Protein AF-A0A963WC85-F1 (afdb_monomer_lite)

Structure (mmCIF, N/CA/C/O backbone):
data_AF-A0A963WC85-F1
#
_entry.id   AF-A0A963WC85-F1
#
loop_
_atom_site.group_PDB
_atom_site.id
_atom_site.type_symbol
_atom_site.label_atom_id
_atom_site.label_alt_id
_atom_site.label_comp_id
_atom_site.label_asym_id
_atom_site.label_entity_id
_atom_site.label_seq_id
_atom_site.pdbx_PDB_ins_code
_atom_site.Cartn_x
_atom_site.Cartn_y
_atom_site.Cartn_z
_atom_site.occupancy
_atom_site.B_iso_or_equiv
_atom_site.auth_seq_id
_atom_site.auth_comp_id
_atom_site.auth_asym_id
_atom_site.auth_atom_id
_atom_site.pdbx_PDB_model_num
ATOM 1 N N . GLN A 1 1 ? -19.368 0.273 5.667 1.00 57.78 1 GLN A N 1
ATOM 2 C CA . GLN A 1 1 ? -18.745 1.613 5.585 1.00 57.78 1 GLN A CA 1
ATOM 3 C C . GLN A 1 1 ? -19.548 2.649 6.370 1.00 57.78 1 GLN A C 1
ATOM 5 O O . GLN A 1 1 ? -18.979 3.218 7.285 1.00 57.78 1 GLN A O 1
ATOM 10 N N . TYR A 1 2 ? -20.854 2.830 6.121 1.00 60.72 2 TYR A N 1
ATOM 11 C CA . TYR A 1 2 ? -21.646 3.860 6.819 1.00 60.72 2 TYR A CA 1
ATOM 12 C C . TYR A 1 2 ? -21.801 3.687 8.336 1.00 60.72 2 TYR A C 1
ATOM 14 O O . TYR A 1 2 ? -21.850 4.683 9.044 1.00 60.72 2 TYR A O 1
ATOM 22 N N . ALA A 1 3 ? -21.835 2.451 8.842 1.00 66.81 3 ALA A N 1
ATOM 23 C CA . ALA A 1 3 ? -21.975 2.197 10.278 1.00 66.81 3 ALA A CA 1
ATOM 24 C C . ALA A 1 3 ? -20.792 2.725 11.115 1.00 66.81 3 ALA A C 1
ATOM 26 O O . ALA A 1 3 ? -20.960 2.987 12.298 1.00 66.81 3 ALA A O 1
ATOM 27 N N . LEU A 1 4 ? -19.611 2.903 10.505 1.00 71.50 4 LEU A N 1
ATOM 28 C CA . LEU A 1 4 ? -18.427 3.441 11.181 1.00 71.50 4 LEU A CA 1
ATOM 29 C C . LEU A 1 4 ? -18.531 4.960 11.409 1.00 71.50 4 LEU A C 1
ATOM 31 O O . LEU A 1 4 ? -17.854 5.512 12.278 1.00 71.50 4 LEU A O 1
ATOM 35 N N . PHE A 1 5 ? -19.355 5.653 10.613 1.00 71.50 5 PHE A N 1
ATOM 36 C CA . PHE A 1 5 ? -19.495 7.099 10.720 1.00 71.50 5 PHE A CA 1
ATOM 37 C C . PHE A 1 5 ? -20.122 7.477 12.061 1.00 71.50 5 PHE A C 1
ATOM 39 O O . PHE A 1 5 ? -21.145 6.935 12.468 1.00 71.50 5 PHE A O 1
ATOM 46 N N . GLY A 1 6 ? -19.493 8.437 12.738 1.00 72.50 6 GLY A N 1
ATOM 47 C CA . GLY A 1 6 ? -19.875 8.861 14.084 1.00 72.50 6 GLY A CA 1
ATOM 48 C C . GLY A 1 6 ? -19.000 8.280 15.196 1.00 72.50 6 GLY A C 1
ATOM 49 O O . GLY A 1 6 ? -19.056 8.793 16.307 1.00 72.50 6 GLY A O 1
ATOM 50 N N . ASN A 1 7 ? -18.141 7.294 14.907 1.00 79.19 7 ASN A N 1
ATOM 51 C CA . ASN A 1 7 ? -17.079 6.864 15.816 1.00 79.19 7 ASN A CA 1
ATOM 52 C C . ASN A 1 7 ? -15.741 7.493 15.382 1.00 79.19 7 ASN A C 1
ATOM 54 O O . ASN A 1 7 ? -15.123 7.059 14.409 1.00 79.19 7 ASN A O 1
ATOM 58 N N . ALA A 1 8 ? -15.305 8.545 16.083 1.00 80.00 8 ALA A N 1
ATOM 59 C CA . ALA A 1 8 ? -14.091 9.287 15.731 1.00 80.00 8 ALA A CA 1
ATOM 60 C C . ALA A 1 8 ? -12.824 8.422 15.810 1.00 80.00 8 ALA A C 1
ATOM 62 O O . ALA A 1 8 ? -11.973 8.512 14.926 1.00 80.00 8 ALA A O 1
ATOM 63 N N . ALA A 1 9 ? -12.705 7.562 16.825 1.00 80.81 9 ALA A N 1
ATOM 64 C CA . ALA A 1 9 ? -11.554 6.680 16.967 1.00 80.81 9 ALA A CA 1
ATOM 65 C C . ALA A 1 9 ? -11.486 5.677 15.809 1.00 80.81 9 ALA A C 1
ATOM 67 O O . ALA A 1 9 ? -10.462 5.588 15.131 1.00 80.81 9 ALA A O 1
ATOM 68 N N . ALA A 1 10 ? -12.582 4.973 15.522 1.00 83.81 10 ALA A N 1
ATOM 69 C CA . ALA A 1 10 ? -12.631 3.985 14.448 1.00 83.81 10 ALA A CA 1
ATOM 70 C C . ALA A 1 10 ? -12.392 4.622 13.067 1.00 83.81 10 ALA A C 1
ATOM 72 O O . ALA A 1 10 ? -11.692 4.051 12.230 1.00 83.81 10 ALA A O 1
ATOM 73 N N . MET A 1 11 ? -12.904 5.838 12.841 1.00 85.56 11 MET A N 1
ATOM 74 C CA . MET A 1 11 ? -12.638 6.599 11.618 1.00 85.56 11 MET A CA 1
ATOM 75 C C . MET A 1 11 ? -11.160 6.968 11.463 1.00 85.56 11 MET A C 1
ATOM 77 O O . MET A 1 11 ? -10.616 6.797 10.373 1.00 85.56 11 MET A O 1
ATOM 81 N N . SER A 1 12 ? -10.491 7.418 12.527 1.00 86.44 12 SER A N 1
ATOM 82 C CA . SER A 1 12 ? -9.053 7.721 12.485 1.00 86.44 12 SER A CA 1
ATOM 83 C C . SER A 1 12 ? -8.218 6.478 12.163 1.00 86.44 12 SER A C 1
ATOM 85 O O . SER A 1 12 ? -7.345 6.536 11.296 1.00 86.44 12 SER A O 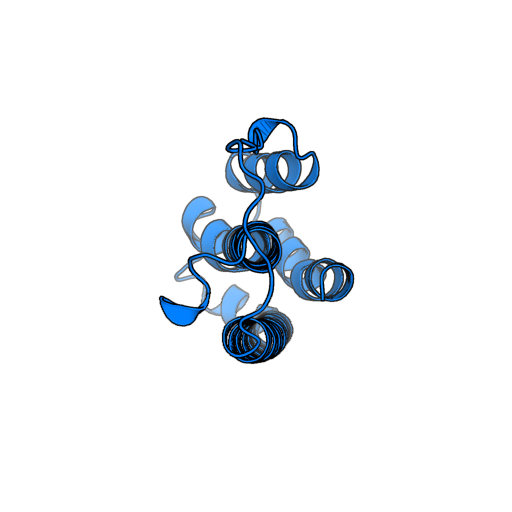1
ATOM 87 N N . HIS A 1 13 ? -8.532 5.332 12.781 1.00 88.81 13 HIS A N 1
ATOM 88 C CA . HIS A 1 13 ? -7.869 4.059 12.468 1.00 88.81 13 HIS A CA 1
ATOM 89 C C . HIS A 1 13 ? -8.097 3.659 11.010 1.00 88.81 13 HIS A C 1
ATOM 91 O O . HIS A 1 13 ? -7.147 3.323 10.305 1.00 88.81 13 HIS A O 1
ATOM 97 N N . LYS A 1 14 ? -9.340 3.773 10.524 1.00 91.06 14 LYS A N 1
ATOM 98 C CA . LYS A 1 14 ? -9.669 3.481 9.128 1.00 91.06 14 LYS A CA 1
ATOM 99 C C . LYS A 1 14 ? -8.871 4.339 8.151 1.00 91.06 14 LYS A C 1
ATOM 101 O O . LYS A 1 14 ? -8.379 3.810 7.161 1.00 91.06 14 LYS A O 1
ATOM 106 N N . VAL A 1 15 ? -8.734 5.638 8.417 1.00 92.19 15 VAL A N 1
ATOM 107 C CA . VAL A 1 15 ? -7.960 6.546 7.560 1.00 92.19 15 VAL A CA 1
ATOM 108 C C . VAL A 1 15 ? -6.503 6.101 7.477 1.00 92.19 15 VAL A C 1
ATOM 110 O O . VAL A 1 15 ? -5.988 5.948 6.374 1.00 92.19 15 VAL A O 1
ATOM 113 N N . VAL A 1 16 ? -5.849 5.851 8.616 1.00 93.00 16 VAL A N 1
ATOM 114 C CA . VAL A 1 16 ? -4.446 5.398 8.646 1.00 93.00 16 VAL A CA 1
ATOM 115 C C . VAL A 1 16 ? -4.272 4.058 7.940 1.00 93.00 16 VAL A C 1
ATOM 117 O O . VAL A 1 16 ? -3.323 3.886 7.167 1.00 93.00 16 VAL A O 1
ATOM 120 N N . TRP A 1 17 ? -5.206 3.135 8.158 1.00 95.75 17 TRP A N 1
ATOM 121 C CA . TRP A 1 17 ? -5.177 1.816 7.551 1.00 95.75 17 TRP A CA 1
ATOM 122 C C . TRP A 1 17 ? -5.354 1.855 6.035 1.00 95.75 17 TRP A C 1
ATOM 124 O O . TRP A 1 17 ? -4.491 1.370 5.302 1.00 95.75 17 TRP A O 1
ATOM 134 N N . ASP A 1 18 ? -6.446 2.455 5.555 1.00 95.00 18 ASP A N 1
ATOM 135 C CA . ASP A 1 18 ? -6.756 2.511 4.127 1.00 95.00 18 ASP A CA 1
ATOM 136 C C . ASP A 1 18 ? -5.641 3.262 3.385 1.00 95.00 18 ASP A C 1
ATOM 138 O O . ASP A 1 18 ? -5.186 2.807 2.335 1.00 95.00 18 ASP A O 1
ATOM 142 N N . TYR A 1 19 ? -5.134 4.361 3.958 1.00 95.56 19 TYR A N 1
ATOM 143 C CA . TYR A 1 19 ? -3.999 5.087 3.393 1.00 95.56 19 TYR A CA 1
ATOM 144 C C . TYR A 1 19 ? -2.775 4.183 3.250 1.00 95.56 19 TYR A C 1
ATOM 146 O O . TYR A 1 19 ? -2.180 4.103 2.178 1.00 95.56 19 TYR A O 1
ATOM 154 N N . THR A 1 20 ? -2.430 3.440 4.302 1.00 96.12 20 THR A N 1
ATOM 155 C CA . THR A 1 20 ? -1.287 2.525 4.267 1.00 96.12 20 THR A CA 1
ATOM 156 C C . THR A 1 20 ? -1.477 1.424 3.226 1.00 96.12 20 THR A C 1
ATOM 158 O O . THR A 1 20 ? -0.566 1.183 2.435 1.00 96.12 20 THR A O 1
ATOM 161 N N . TYR A 1 21 ? -2.651 0.793 3.169 1.00 96.81 21 TYR A N 1
ATOM 162 C CA . TYR A 1 21 ? -2.939 -0.276 2.212 1.00 96.81 21 TYR A CA 1
ATOM 163 C C . TYR A 1 21 ? -2.864 0.215 0.760 1.00 96.81 21 TYR A C 1
ATOM 165 O O . TYR A 1 21 ? -2.132 -0.352 -0.055 1.00 96.81 21 TYR A O 1
ATOM 173 N N . TYR A 1 22 ? -3.565 1.302 0.427 1.00 96.06 22 TYR A N 1
ATOM 174 C CA . TYR A 1 22 ? -3.597 1.809 -0.946 1.00 96.06 22 TYR A CA 1
ATOM 175 C C . TYR A 1 22 ? -2.230 2.318 -1.406 1.00 96.06 22 TYR A C 1
ATOM 177 O O . TYR A 1 22 ? -1.817 1.994 -2.522 1.00 96.06 22 TYR A O 1
ATOM 185 N N . TRP A 1 23 ? -1.507 3.060 -0.559 1.00 96.75 23 TRP A N 1
ATOM 186 C CA . TRP A 1 23 ? -0.205 3.623 -0.924 1.00 96.75 23 TRP A CA 1
ATOM 187 C C . TRP A 1 23 ? 0.939 2.604 -0.902 1.00 96.75 23 TRP A C 1
ATOM 189 O O . TRP A 1 23 ? 1.958 2.854 -1.541 1.00 96.75 23 TRP A O 1
ATOM 199 N N . SER A 1 24 ? 0.793 1.468 -0.212 1.00 95.19 24 SER A N 1
ATOM 200 C CA . SER A 1 24 ? 1.831 0.423 -0.190 1.00 95.19 24 SER A CA 1
ATOM 201 C C . SER A 1 24 ? 1.637 -0.648 -1.264 1.00 95.19 24 SER A C 1
ATOM 203 O O . SER A 1 24 ? 2.612 -1.284 -1.650 1.00 95.19 24 SER A O 1
ATOM 205 N N . VAL A 1 25 ? 0.404 -0.855 -1.747 1.00 93.12 25 VAL A N 1
ATOM 206 C CA . VAL A 1 25 ? 0.073 -1.981 -2.639 1.00 93.12 25 VAL A CA 1
ATOM 207 C C . VAL A 1 25 ? -0.354 -1.507 -4.027 1.00 93.12 25 VAL A C 1
ATOM 209 O O . VAL A 1 25 ? 0.323 -1.763 -5.018 1.00 93.12 25 VAL A O 1
ATOM 212 N N . LEU A 1 26 ? -1.482 -0.801 -4.125 1.00 94.19 26 LEU A N 1
ATOM 213 C CA . LEU A 1 26 ? -2.108 -0.506 -5.419 1.00 94.19 26 LEU A CA 1
ATOM 214 C C . LEU A 1 26 ? -1.502 0.723 -6.100 1.00 94.19 26 LEU A C 1
ATOM 216 O O . LEU A 1 26 ? -1.247 0.705 -7.304 1.00 94.19 26 LEU A O 1
ATOM 220 N N . ALA A 1 27 ? -1.246 1.787 -5.340 1.00 97.00 27 ALA A N 1
ATOM 221 C CA . ALA A 1 27 ? -0.719 3.027 -5.894 1.00 97.00 27 ALA A CA 1
ATOM 222 C C . ALA A 1 27 ? 0.682 2.864 -6.519 1.00 97.00 27 ALA A C 1
ATOM 224 O O . ALA A 1 27 ? 0.864 3.372 -7.626 1.00 97.00 27 ALA A O 1
ATOM 225 N N . PRO A 1 28 ? 1.646 2.122 -5.932 1.00 96.62 28 PRO A N 1
ATOM 226 C CA . PRO A 1 28 ? 2.954 1.922 -6.559 1.00 96.62 28 PRO A CA 1
ATOM 227 C C . PRO A 1 28 ? 2.865 1.276 -7.947 1.00 96.62 28 PRO A C 1
ATOM 229 O O . PRO A 1 28 ? 3.610 1.655 -8.848 1.00 96.62 28 PRO A O 1
ATOM 232 N N . LEU A 1 29 ? 1.922 0.347 -8.155 1.00 96.00 29 LEU A N 1
ATOM 233 C CA . LEU A 1 29 ? 1.717 -0.289 -9.460 1.00 96.00 29 LEU A CA 1
ATOM 234 C C . LEU A 1 29 ? 1.248 0.713 -10.520 1.00 96.00 29 LEU A C 1
ATOM 236 O O . LEU A 1 29 ? 1.662 0.619 -11.674 1.00 96.00 29 LEU A O 1
ATOM 240 N N . PHE A 1 30 ? 0.405 1.676 -10.145 1.00 96.38 30 PHE A N 1
ATOM 241 C CA . PHE A 1 30 ? -0.055 2.727 -11.051 1.00 96.38 30 PHE A CA 1
ATOM 242 C C . PHE A 1 30 ? 1.029 3.784 -11.296 1.00 96.38 30 PHE A C 1
ATOM 244 O O . PHE A 1 30 ? 1.407 4.014 -12.443 1.00 96.38 30 PHE A O 1
ATOM 251 N N . PHE A 1 31 ? 1.560 4.386 -10.227 1.00 97.19 31 PHE A N 1
ATOM 252 C CA . PHE A 1 31 ? 2.511 5.500 -10.308 1.00 97.19 31 PHE A CA 1
ATOM 253 C C . PHE A 1 31 ? 3.812 5.120 -11.022 1.00 97.19 31 PHE A C 1
ATOM 255 O O . PHE A 1 31 ? 4.375 5.943 -11.739 1.00 97.19 31 PHE A O 1
ATOM 262 N N . HIS A 1 32 ? 4.248 3.862 -10.898 1.00 97.38 32 HIS A N 1
ATOM 263 C CA . HIS A 1 32 ? 5.483 3.374 -11.520 1.00 97.38 32 HIS A CA 1
ATOM 264 C C . HIS A 1 32 ? 5.252 2.572 -12.809 1.00 97.38 32 HIS A C 1
ATOM 266 O O . HIS A 1 32 ? 6.171 1.909 -13.296 1.00 97.38 32 HIS A O 1
ATOM 272 N N . GLY A 1 33 ? 4.033 2.610 -13.368 1.00 96.38 33 GLY A N 1
ATOM 273 C CA . GLY A 1 33 ? 3.707 2.004 -14.664 1.00 96.38 33 GLY A CA 1
ATOM 274 C C . GLY A 1 33 ? 3.812 0.475 -14.694 1.00 96.38 33 GLY A C 1
ATOM 275 O O . GLY A 1 33 ? 4.233 -0.096 -15.698 1.00 96.38 33 GLY A O 1
ATOM 276 N N . ARG A 1 34 ? 3.467 -0.204 -13.594 1.00 96.62 34 ARG A N 1
ATOM 277 C CA . ARG A 1 34 ? 3.611 -1.662 -13.412 1.00 96.62 34 ARG A CA 1
ATOM 278 C C . ARG A 1 34 ? 2.301 -2.445 -13.370 1.00 96.62 34 ARG A C 1
ATOM 280 O O . ARG A 1 34 ? 2.340 -3.655 -13.189 1.00 96.62 34 ARG A O 1
ATOM 287 N N . LEU A 1 35 ? 1.151 -1.805 -13.588 1.00 95.50 35 LEU A N 1
ATOM 288 C CA . LEU A 1 35 ? -0.155 -2.487 -13.589 1.00 95.50 35 LEU A CA 1
ATOM 289 C C . LEU A 1 35 ? -0.247 -3.673 -14.565 1.00 95.50 35 LEU A C 1
ATOM 291 O O . LEU A 1 35 ? -0.976 -4.618 -14.291 1.00 95.50 35 LEU A O 1
ATOM 295 N N . ALA A 1 36 ? 0.480 -3.628 -15.686 1.00 97.00 36 ALA A N 1
ATOM 296 C CA . ALA A 1 36 ? 0.500 -4.691 -16.695 1.00 97.00 36 ALA A CA 1
ATOM 297 C C . ALA A 1 36 ? 1.781 -5.554 -16.662 1.00 97.00 36 ALA A C 1
ATOM 299 O O . ALA A 1 36 ? 1.974 -6.398 -17.535 1.00 97.00 36 ALA A O 1
ATOM 300 N N . ASP A 1 37 ? 2.667 -5.356 -15.679 1.00 97.62 37 ASP A N 1
ATOM 301 C CA . ASP A 1 37 ? 3.900 -6.138 -15.521 1.00 97.62 37 ASP A CA 1
ATOM 302 C C . ASP A 1 37 ? 3.565 -7.491 -14.875 1.00 97.62 37 ASP A C 1
ATOM 304 O O . ASP A 1 37 ? 3.662 -7.677 -13.662 1.00 97.62 37 ASP A O 1
ATOM 308 N N . THR A 1 38 ? 3.108 -8.445 -15.687 1.00 97.69 38 THR A N 1
ATOM 309 C CA . THR A 1 38 ? 2.638 -9.757 -15.209 1.00 97.69 38 THR A CA 1
ATOM 310 C C . THR A 1 38 ? 3.719 -10.549 -14.477 1.00 97.69 38 THR A C 1
ATOM 312 O O . THR A 1 38 ? 3.400 -11.285 -13.545 1.00 97.69 38 THR A O 1
ATOM 315 N N . ALA A 1 39 ? 4.992 -10.371 -14.841 1.00 97.94 39 ALA A N 1
ATOM 316 C CA . ALA A 1 39 ? 6.113 -10.997 -14.151 1.00 97.94 39 ALA A CA 1
ATOM 317 C C . ALA A 1 39 ? 6.275 -10.440 -12.730 1.00 97.94 39 ALA A C 1
ATOM 319 O O . ALA A 1 39 ? 6.456 -11.210 -11.791 1.00 97.94 39 ALA A O 1
ATOM 320 N N . LEU A 1 40 ? 6.183 -9.116 -12.557 1.00 97.69 40 LEU A N 1
ATOM 321 C CA . LEU A 1 40 ? 6.170 -8.495 -11.230 1.00 97.69 40 LEU A CA 1
ATOM 322 C C . LEU A 1 40 ? 4.952 -8.929 -10.409 1.00 97.69 40 LEU A C 1
ATOM 324 O O . LEU A 1 40 ? 5.098 -9.252 -9.235 1.00 97.69 40 LEU A O 1
ATOM 328 N N . LEU A 1 41 ? 3.762 -8.963 -11.011 1.00 97.44 41 LEU A N 1
ATOM 329 C CA . LEU A 1 41 ? 2.544 -9.375 -10.306 1.00 97.44 41 LEU A CA 1
ATOM 330 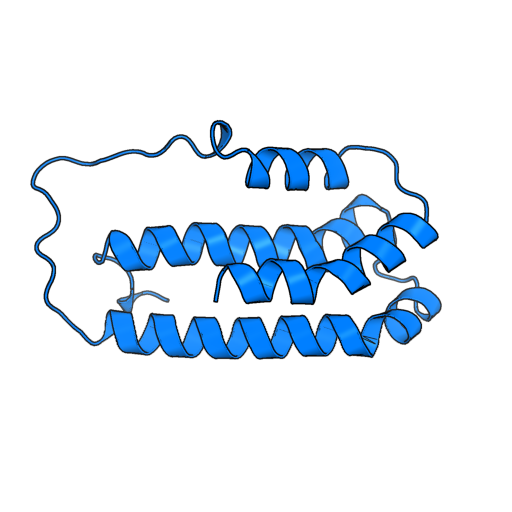C C . LEU A 1 41 ? 2.618 -10.834 -9.841 1.00 97.44 41 LEU A C 1
ATOM 332 O O . LEU A 1 41 ? 2.197 -11.137 -8.728 1.00 97.44 41 LEU A O 1
ATOM 336 N N . ALA A 1 42 ? 3.176 -11.726 -10.662 1.00 98.06 42 ALA A N 1
ATOM 337 C CA . ALA A 1 42 ? 3.402 -13.116 -10.283 1.00 98.06 42 ALA A CA 1
ATOM 338 C C . ALA A 1 42 ? 4.445 -13.238 -9.159 1.00 98.06 42 ALA A C 1
ATOM 340 O O . ALA A 1 42 ? 4.209 -13.955 -8.189 1.00 98.06 42 ALA A O 1
ATOM 341 N N . GLU A 1 43 ? 5.561 -12.507 -9.255 1.00 97.56 43 GLU A N 1
ATOM 342 C CA . GLU A 1 43 ? 6.601 -12.450 -8.215 1.00 97.56 43 GLU A CA 1
ATOM 343 C C . GLU A 1 43 ? 6.029 -11.970 -6.873 1.00 97.56 43 GLU A C 1
ATOM 345 O O . GLU A 1 43 ? 6.301 -12.551 -5.825 1.00 97.56 43 GLU A O 1
ATOM 350 N N . CYS A 1 44 ? 5.193 -10.934 -6.902 1.00 97.88 44 CYS A N 1
ATOM 351 C CA . CYS A 1 44 ? 4.627 -10.317 -5.710 1.00 97.88 44 CYS A CA 1
ATOM 352 C C . CYS A 1 44 ? 3.262 -10.886 -5.284 1.00 97.88 44 CYS A C 1
ATOM 354 O O . CYS A 1 44 ? 2.632 -10.334 -4.379 1.00 97.88 44 CYS A O 1
ATOM 356 N N . ALA A 1 45 ? 2.794 -11.986 -5.880 1.00 97.69 45 ALA A N 1
ATOM 357 C CA . ALA A 1 45 ? 1.469 -12.535 -5.590 1.00 97.69 45 ALA A CA 1
ATOM 358 C C . ALA A 1 45 ? 1.294 -12.890 -4.102 1.00 97.69 45 ALA A C 1
ATOM 360 O O . ALA A 1 45 ? 0.291 -12.527 -3.487 1.00 97.69 45 ALA A O 1
ATOM 361 N N . ALA A 1 46 ? 2.295 -13.542 -3.503 1.00 98.25 46 ALA A N 1
ATOM 362 C CA . ALA A 1 46 ? 2.268 -13.936 -2.095 1.00 98.25 46 ALA A CA 1
ATOM 363 C C . ALA A 1 46 ? 2.196 -12.737 -1.122 1.00 98.25 46 ALA A C 1
ATOM 365 O O . ALA A 1 46 ? 1.276 -12.710 -0.299 1.00 98.25 46 ALA A O 1
ATOM 366 N N . PRO A 1 47 ? 3.082 -11.718 -1.193 1.00 97.75 47 PRO A N 1
ATOM 367 C CA . PRO A 1 47 ? 2.954 -10.554 -0.318 1.00 97.75 47 PRO A CA 1
ATOM 368 C C . PRO A 1 47 ? 1.657 -9.765 -0.563 1.00 97.75 47 PRO A C 1
ATOM 370 O O . PRO A 1 47 ? 1.022 -9.341 0.400 1.00 97.75 47 PRO A O 1
ATOM 373 N N . MET A 1 48 ? 1.189 -9.636 -1.810 1.00 96.81 48 MET A N 1
ATOM 374 C CA . MET A 1 48 ? -0.102 -8.990 -2.095 1.00 96.81 48 MET A CA 1
ATOM 375 C C . MET A 1 48 ? -1.278 -9.744 -1.459 1.00 96.81 48 MET A C 1
ATOM 377 O O . MET A 1 48 ? -2.188 -9.121 -0.909 1.00 96.81 48 MET A O 1
ATOM 381 N N . GLN A 1 49 ? -1.250 -11.079 -1.478 1.00 97.81 49 GLN A N 1
ATOM 382 C CA . GLN A 1 49 ? -2.250 -11.906 -0.805 1.00 97.81 49 GLN A CA 1
ATOM 383 C C . GLN A 1 49 ? -2.215 -11.717 0.718 1.00 97.81 49 GLN A C 1
ATOM 385 O O . GLN A 1 49 ? -3.273 -11.609 1.338 1.00 97.81 49 GLN A O 1
ATOM 390 N N . ALA A 1 50 ? -1.029 -11.614 1.322 1.00 98.12 50 ALA A N 1
ATOM 391 C CA . ALA A 1 50 ? -0.893 -11.323 2.750 1.00 98.12 50 ALA A CA 1
ATOM 392 C C . ALA A 1 50 ? -1.472 -9.941 3.110 1.00 98.12 50 ALA A C 1
ATOM 394 O O . ALA A 1 50 ? -2.247 -9.823 4.060 1.00 98.12 50 ALA A O 1
ATOM 395 N N . CYS A 1 51 ? -1.188 -8.903 2.314 1.00 97.75 51 CYS A N 1
ATOM 396 C CA . CYS A 1 51 ? -1.810 -7.584 2.474 1.00 97.75 51 CYS A CA 1
ATOM 397 C C . CYS A 1 51 ? -3.340 -7.649 2.356 1.00 97.75 51 CYS A C 1
ATOM 399 O O . CYS A 1 51 ? -4.042 -7.006 3.135 1.00 97.75 51 CYS A O 1
ATOM 401 N N . ALA A 1 52 ? -3.870 -8.429 1.408 1.00 97.25 52 ALA A N 1
ATOM 402 C CA . ALA A 1 52 ? -5.312 -8.600 1.239 1.00 97.25 52 ALA A CA 1
ATOM 403 C C . ALA A 1 52 ? -5.964 -9.276 2.459 1.00 97.25 52 ALA A C 1
ATOM 405 O O . ALA A 1 52 ? -7.029 -8.843 2.897 1.00 97.25 52 ALA A O 1
ATOM 406 N N . GLN A 1 53 ? -5.312 -10.287 3.043 1.00 97.94 53 GLN A N 1
ATOM 407 C CA . GLN A 1 53 ? -5.773 -10.955 4.266 1.00 97.94 53 GLN A CA 1
ATOM 408 C C . GLN A 1 53 ? -5.772 -10.009 5.470 1.00 97.94 53 GLN A C 1
ATOM 410 O O . GLN A 1 53 ? -6.775 -9.921 6.177 1.00 97.94 53 GLN A O 1
ATOM 415 N N . LEU A 1 54 ? -4.685 -9.254 5.665 1.00 97.94 54 LEU A N 1
ATOM 416 C CA . LEU A 1 54 ? -4.607 -8.227 6.706 1.00 97.94 54 LEU A CA 1
ATOM 417 C C . LEU A 1 54 ? -5.716 -7.188 6.529 1.00 97.94 54 LEU A C 1
ATOM 419 O O . LEU A 1 54 ? -6.403 -6.838 7.486 1.00 97.94 54 LEU A O 1
ATOM 423 N N . ASN A 1 55 ? -5.927 -6.716 5.296 1.00 97.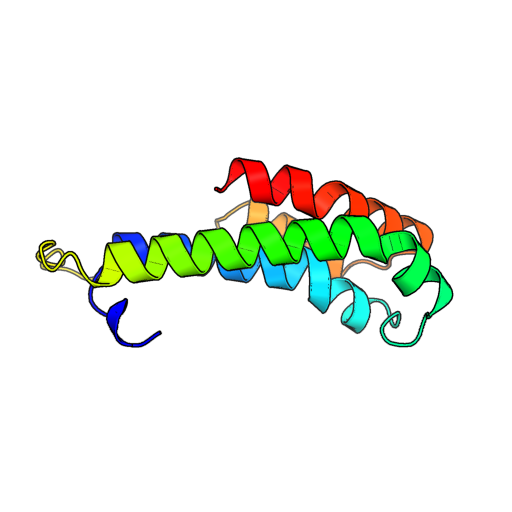06 55 ASN A N 1
ATOM 424 C CA . ASN A 1 55 ? -6.973 -5.744 5.012 1.00 97.06 55 ASN A CA 1
ATOM 425 C C . ASN A 1 55 ? -8.359 -6.305 5.335 1.00 97.06 55 ASN A C 1
ATOM 427 O O . ASN A 1 55 ? -9.145 -5.619 5.980 1.00 97.06 55 ASN A O 1
ATOM 431 N N . GLN A 1 56 ? -8.648 -7.546 4.946 1.00 96.62 56 GLN A N 1
ATOM 432 C CA . GLN A 1 56 ? -9.912 -8.194 5.284 1.00 96.62 56 GLN A CA 1
ATOM 433 C C . GLN A 1 56 ? -10.124 -8.247 6.805 1.00 96.62 56 GLN A C 1
ATOM 435 O O . GLN A 1 56 ? -11.171 -7.803 7.275 1.00 96.62 56 GLN A O 1
ATOM 440 N N . GLY A 1 57 ? -9.111 -8.679 7.564 1.00 96.06 57 GLY A N 1
ATOM 441 C CA . GLY A 1 57 ? -9.162 -8.718 9.028 1.00 96.06 57 GLY A CA 1
ATOM 442 C C . GLY A 1 57 ? -9.420 -7.346 9.659 1.00 96.06 57 GLY A C 1
ATOM 443 O O . GLY A 1 57 ? -10.280 -7.219 10.529 1.00 96.06 57 GLY A O 1
ATOM 444 N N . MET A 1 58 ? -8.763 -6.291 9.169 1.00 94.94 58 MET A N 1
ATOM 445 C CA . MET A 1 58 ? -9.027 -4.930 9.645 1.00 94.94 58 MET A CA 1
ATOM 446 C C . MET A 1 58 ? -10.443 -4.454 9.294 1.00 94.94 58 MET A C 1
ATOM 448 O O . MET A 1 58 ? -11.099 -3.819 10.118 1.00 94.94 58 MET A O 1
ATOM 452 N N . GLN A 1 59 ? -10.961 -4.755 8.095 1.00 92.25 59 GLN A N 1
ATOM 453 C CA . GLN A 1 59 ? -12.342 -4.389 7.759 1.00 92.25 59 GLN A CA 1
ATOM 454 C C . GLN A 1 59 ? -13.355 -5.129 8.650 1.00 92.25 59 GLN A C 1
ATOM 456 O O . GLN A 1 59 ? -14.385 -4.548 8.996 1.00 92.25 59 GLN A O 1
ATOM 461 N N . ASP A 1 60 ? -13.076 -6.377 9.037 1.00 92.81 60 ASP A N 1
ATOM 462 C CA . ASP A 1 60 ? -13.881 -7.128 10.008 1.00 92.81 60 ASP A CA 1
ATOM 463 C C . ASP A 1 60 ? -13.841 -6.482 11.398 1.00 92.81 60 ASP A C 1
ATOM 465 O O . ASP A 1 60 ? -14.896 -6.223 11.983 1.00 92.81 60 ASP A O 1
ATOM 469 N N . TRP A 1 61 ? -12.652 -6.119 11.885 1.00 91.19 61 TRP A N 1
ATOM 470 C CA . TRP A 1 61 ? -12.493 -5.414 13.159 1.00 91.19 61 TRP A CA 1
ATOM 471 C C . TRP A 1 61 ? -13.222 -4.062 13.174 1.00 91.19 61 TRP A C 1
ATOM 473 O O . TRP A 1 61 ? -13.989 -3.779 14.094 1.00 91.19 61 TRP A O 1
ATOM 483 N N . LEU A 1 62 ? -13.067 -3.252 12.121 1.00 88.44 62 LEU A N 1
ATOM 484 C CA . LEU A 1 62 ? -13.756 -1.964 11.985 1.00 88.44 62 LEU A CA 1
ATOM 485 C C . LEU A 1 62 ? -15.281 -2.133 11.964 1.00 88.44 62 LEU A C 1
ATOM 487 O O . LEU A 1 62 ? -15.999 -1.316 12.538 1.00 88.44 62 LEU A O 1
ATOM 491 N N . ARG A 1 63 ? -15.802 -3.186 11.318 1.00 87.06 63 ARG A N 1
ATOM 492 C CA . ARG A 1 63 ? -17.241 -3.495 11.340 1.00 87.06 63 ARG A CA 1
ATOM 493 C C . ARG A 1 63 ? -17.728 -3.809 12.750 1.00 87.06 63 ARG A C 1
ATOM 495 O O . ARG A 1 63 ? -18.719 -3.223 13.171 1.00 87.06 63 ARG A O 1
ATOM 502 N N . ALA A 1 64 ? -17.014 -4.655 13.486 1.00 86.94 64 ALA A N 1
ATOM 503 C CA . ALA A 1 64 ? -17.364 -4.963 14.870 1.00 86.94 64 ALA A CA 1
ATOM 504 C C . ALA A 1 64 ? -17.307 -3.708 15.764 1.00 86.94 64 ALA A C 1
ATOM 506 O O . ALA A 1 64 ? -18.204 -3.472 16.572 1.00 86.94 64 ALA A O 1
ATOM 507 N N . ALA A 1 65 ? -16.301 -2.848 15.570 1.00 81.44 65 ALA A N 1
ATOM 508 C CA . ALA A 1 65 ? -16.182 -1.576 16.284 1.00 81.44 65 ALA A CA 1
ATOM 509 C C . ALA A 1 65 ? -17.330 -0.599 15.962 1.00 81.44 65 ALA A C 1
ATOM 511 O O . ALA A 1 65 ? -17.768 0.152 16.831 1.00 81.44 65 ALA A O 1
ATOM 512 N N . ALA A 1 66 ? -17.851 -0.614 14.731 1.00 76.88 66 ALA A N 1
ATOM 513 C CA . ALA A 1 66 ? -19.003 0.195 14.327 1.00 76.88 66 ALA A CA 1
ATOM 514 C C . ALA A 1 66 ? -20.317 -0.228 15.010 1.00 76.88 66 ALA A C 1
ATOM 516 O O . ALA A 1 66 ? -21.202 0.600 15.229 1.00 76.88 66 ALA A O 1
ATOM 517 N N . GLU A 1 67 ? -20.465 -1.515 15.328 1.00 77.00 67 GLU A N 1
ATOM 518 C CA . GLU A 1 67 ? -21.660 -2.055 15.987 1.00 77.00 67 GLU A CA 1
ATOM 519 C C . GLU A 1 67 ? -21.720 -1.681 17.474 1.00 77.00 67 GLU A C 1
ATOM 521 O O . GLU A 1 67 ? -22.806 -1.537 18.044 1.00 77.00 67 GLU A O 1
ATOM 526 N N . GLN A 1 68 ? -20.563 -1.429 18.091 1.00 72.88 68 GLN A N 1
ATOM 527 C CA . GLN A 1 68 ? -20.448 -0.931 19.459 1.00 72.88 68 GLN A CA 1
ATOM 528 C C . GLN A 1 68 ? -20.807 0.566 19.520 1.00 72.88 68 GLN A C 1
ATOM 530 O O . GLN A 1 68 ? -19.952 1.450 19.575 1.00 72.88 68 GLN A O 1
ATOM 535 N N . ARG A 1 69 ? -22.110 0.882 19.505 1.00 62.09 69 ARG A N 1
ATOM 536 C CA . ARG A 1 69 ? -22.613 2.242 19.772 1.00 62.09 69 ARG A CA 1
ATOM 537 C C . ARG A 1 69 ? -22.224 2.654 21.195 1.00 62.09 69 ARG A C 1
ATOM 539 O O . ARG A 1 69 ? -22.721 2.057 22.145 1.00 62.09 69 ARG A O 1
ATOM 546 N N . GLY A 1 70 ? -21.400 3.690 21.366 1.00 58.72 70 GLY A N 1
ATOM 547 C CA . GLY A 1 70 ? -21.034 4.101 22.728 1.00 58.72 70 GLY A CA 1
ATOM 548 C C . GLY A 1 70 ? -20.262 5.402 22.902 1.00 58.72 70 GLY A C 1
ATOM 549 O O . GLY A 1 70 ? -20.479 6.087 23.900 1.00 58.72 70 GLY A O 1
ATOM 550 N N . GLU A 1 71 ? -19.405 5.804 21.964 1.00 59.03 71 GLU A N 1
ATOM 551 C CA . GLU A 1 71 ? -18.643 7.037 22.170 1.00 59.03 71 GLU A CA 1
ATOM 552 C C . GLU A 1 71 ? -19.468 8.273 21.804 1.00 59.03 71 GLU A C 1
ATOM 554 O O . GLU A 1 71 ? -19.782 8.538 20.643 1.00 59.03 71 GLU A O 1
ATOM 559 N N . ARG A 1 72 ? -19.808 9.070 22.825 1.00 59.41 72 ARG A N 1
ATOM 560 C CA . ARG A 1 72 ? -20.191 10.468 22.617 1.00 59.41 72 ARG A CA 1
ATOM 561 C C . ARG A 1 72 ? -19.010 11.166 21.956 1.00 59.41 72 ARG A C 1
ATOM 563 O O . ARG A 1 72 ? -17.968 11.331 22.587 1.00 59.41 72 ARG A O 1
ATOM 570 N N . LEU A 1 73 ? -19.198 11.604 20.714 1.00 61.44 73 LEU A N 1
ATOM 571 C CA . LEU A 1 73 ? -18.232 12.462 20.042 1.00 61.44 73 LEU A CA 1
ATOM 572 C C . LEU A 1 73 ? -17.901 13.664 20.944 1.00 61.44 73 LEU A C 1
ATOM 574 O O . LEU A 1 73 ? -18.820 14.249 21.537 1.00 61.44 73 LEU A O 1
ATOM 578 N N . PRO A 1 74 ? -16.616 14.040 21.071 1.00 59.97 74 PRO A N 1
ATOM 579 C CA . PRO A 1 74 ? -16.249 15.252 21.782 1.00 59.97 74 PRO A CA 1
ATOM 580 C C . PRO A 1 74 ? -17.018 16.444 21.202 1.00 59.97 74 PRO A C 1
ATOM 582 O O . PRO A 1 74 ? -17.258 16.540 19.999 1.00 59.97 74 PRO A O 1
ATOM 585 N N . ARG A 1 75 ? -17.433 17.360 22.083 1.00 58.03 75 ARG A N 1
ATOM 586 C CA . ARG A 1 75 ? -18.336 18.477 21.752 1.00 58.03 75 ARG A CA 1
ATOM 587 C C . ARG A 1 75 ? -17.741 19.465 20.732 1.00 58.03 75 ARG A C 1
ATOM 589 O O . ARG A 1 75 ? -18.480 20.289 20.204 1.00 58.03 75 ARG A O 1
ATOM 596 N N . ALA A 1 76 ? -16.434 19.384 20.472 1.00 64.06 76 ALA A N 1
ATOM 597 C CA . ALA A 1 76 ? -15.711 20.181 19.491 1.00 64.06 76 ALA A CA 1
ATOM 598 C C . ALA A 1 76 ? -15.034 19.272 18.446 1.00 64.06 76 ALA A C 1
ATOM 600 O O . ALA A 1 76 ? -14.466 18.241 18.821 1.00 64.06 76 ALA A O 1
ATOM 601 N N . PRO A 1 77 ? -15.059 19.644 17.153 1.00 65.19 77 PRO A N 1
ATOM 602 C CA . PRO A 1 77 ? -14.351 18.906 16.116 1.00 65.19 77 PRO A CA 1
ATOM 603 C C . PRO A 1 77 ? -12.835 18.984 16.345 1.00 65.19 77 PRO A C 1
ATOM 605 O O . PRO A 1 77 ? -12.272 20.071 16.466 1.00 65.19 77 PRO A O 1
ATOM 608 N N . ALA A 1 78 ? -12.175 17.827 16.382 1.00 75.31 78 ALA A N 1
ATOM 609 C CA . ALA A 1 78 ? -10.722 17.720 16.349 1.00 75.31 78 ALA A CA 1
ATOM 610 C C . ALA A 1 78 ? -10.294 17.393 14.915 1.00 75.31 78 ALA A C 1
ATOM 612 O O . ALA A 1 78 ? -10.544 16.294 14.423 1.00 75.31 78 ALA A O 1
ATOM 613 N N . PHE A 1 79 ? -9.680 18.358 14.234 1.00 82.19 79 PHE A N 1
ATOM 614 C CA . PHE A 1 79 ? -9.095 18.139 12.914 1.00 82.19 79 PHE A CA 1
ATOM 615 C C . PHE A 1 79 ? -7.656 17.653 13.068 1.00 82.19 79 PHE A C 1
ATOM 617 O O . PHE A 1 79 ? -6.900 18.193 13.875 1.00 82.19 79 PHE A O 1
ATOM 624 N N . GLN A 1 80 ? -7.279 16.647 12.283 1.00 81.62 80 GLN A N 1
ATOM 625 C CA . GLN A 1 80 ? -5.902 16.174 12.202 1.00 81.62 80 GLN A CA 1
ATOM 626 C C . GLN A 1 80 ? -5.319 16.540 10.841 1.00 81.62 80 GLN A C 1
ATOM 628 O O . GLN A 1 80 ? -5.905 16.240 9.802 1.00 81.62 80 GLN A O 1
ATOM 633 N N . ASP A 1 81 ? -4.154 17.183 10.851 1.00 88.62 81 ASP A N 1
ATOM 634 C CA . ASP A 1 81 ? -3.401 17.455 9.633 1.00 88.62 81 ASP A CA 1
ATOM 635 C C . ASP A 1 81 ? -2.598 16.209 9.235 1.00 88.62 81 ASP A C 1
ATOM 637 O O . ASP A 1 81 ? -1.545 15.899 9.797 1.00 88.62 81 ASP A O 1
ATOM 641 N N . HIS A 1 82 ? -3.100 15.493 8.232 1.00 88.06 82 HIS A N 1
ATOM 642 C CA . HIS A 1 82 ? -2.467 14.288 7.701 1.00 88.06 82 HIS A CA 1
ATOM 643 C C . HIS A 1 82 ? -1.072 14.546 7.119 1.00 88.06 82 HIS A C 1
ATOM 645 O O . HIS A 1 82 ? -0.254 13.627 7.071 1.00 88.06 82 HIS A O 1
ATOM 651 N N . THR A 1 83 ? -0.761 15.779 6.706 1.00 87.00 83 THR A N 1
ATOM 652 C CA . THR A 1 83 ? 0.570 16.116 6.183 1.00 87.00 83 THR A CA 1
ATOM 653 C C . THR A 1 83 ? 1.640 16.062 7.272 1.00 87.00 83 THR A C 1
ATOM 655 O O . THR A 1 83 ? 2.811 15.840 6.963 1.00 87.00 83 THR A O 1
ATOM 658 N N . GLN A 1 84 ? 1.254 16.168 8.549 1.00 91.50 84 GLN A N 1
ATOM 659 C CA . GLN A 1 84 ? 2.160 16.050 9.695 1.00 91.50 84 GLN A CA 1
ATOM 660 C C . GLN A 1 84 ? 2.502 14.595 10.038 1.00 91.50 84 GLN A C 1
ATOM 662 O O . GLN A 1 84 ? 3.524 14.345 10.683 1.00 91.50 84 GLN A O 1
ATOM 667 N N . ILE A 1 85 ? 1.744 13.620 9.531 1.00 92.25 85 ILE A N 1
ATOM 668 C CA . ILE A 1 85 ? 2.002 12.197 9.761 1.00 92.25 85 ILE A CA 1
ATOM 669 C C . ILE A 1 85 ? 3.215 11.766 8.928 1.00 92.25 85 ILE A C 1
ATOM 671 O O . ILE A 1 85 ? 3.148 11.653 7.703 1.00 92.25 85 ILE A O 1
ATOM 675 N N . HIS A 1 86 ? 4.341 11.507 9.603 1.00 94.38 86 HIS A N 1
ATOM 676 C CA . HIS A 1 86 ? 5.603 11.127 8.955 1.00 94.38 86 HIS A CA 1
ATOM 677 C C . HIS A 1 86 ? 5.429 9.945 7.996 1.00 94.38 86 HIS A C 1
ATOM 679 O O . HIS A 1 86 ? 5.886 10.012 6.859 1.00 94.38 86 HIS A O 1
ATOM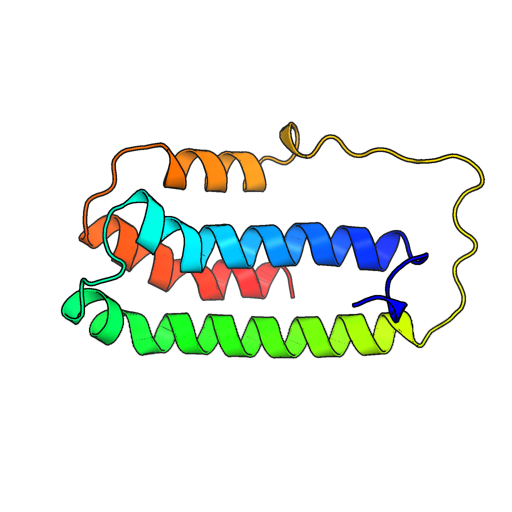 685 N N . TRP A 1 87 ? 4.707 8.908 8.425 1.00 94.19 87 TRP A N 1
ATOM 686 C CA . TRP A 1 87 ? 4.465 7.719 7.611 1.00 94.19 87 TRP A CA 1
ATOM 687 C C . TRP A 1 87 ? 3.755 8.032 6.286 1.00 94.19 87 TRP A C 1
ATOM 689 O O . TRP A 1 87 ? 4.162 7.546 5.233 1.00 94.19 87 TRP A O 1
ATOM 699 N N . PHE A 1 88 ? 2.756 8.917 6.299 1.00 95.50 88 PHE A N 1
ATOM 700 C CA . PHE A 1 88 ? 2.062 9.320 5.075 1.00 95.50 88 PHE A CA 1
ATOM 701 C C . PHE A 1 88 ? 2.986 10.084 4.131 1.00 95.50 88 PHE A C 1
ATOM 703 O O . PHE A 1 88 ? 2.964 9.856 2.923 1.00 95.50 88 PHE A O 1
ATOM 710 N N . ARG A 1 89 ? 3.851 10.953 4.669 1.00 95.62 89 ARG A N 1
ATOM 711 C CA . ARG A 1 89 ? 4.881 11.612 3.857 1.00 95.62 89 ARG A CA 1
ATOM 712 C C . ARG A 1 89 ? 5.848 10.598 3.254 1.00 95.62 89 ARG A C 1
ATOM 714 O O . ARG A 1 89 ? 6.149 10.706 2.073 1.00 95.62 89 ARG A O 1
ATOM 721 N N . THR A 1 90 ? 6.286 9.595 4.017 1.00 95.06 90 THR A N 1
ATOM 722 C CA . THR A 1 90 ? 7.138 8.512 3.501 1.00 95.06 90 THR A CA 1
ATOM 723 C C . THR A 1 90 ? 6.477 7.802 2.320 1.00 95.06 90 THR A C 1
ATOM 725 O O . THR A 1 90 ? 7.107 7.637 1.276 1.00 95.06 90 THR A O 1
ATOM 728 N N . LEU A 1 91 ? 5.205 7.429 2.459 1.00 95.56 91 LEU A N 1
ATOM 729 C CA . LEU A 1 91 ? 4.428 6.783 1.403 1.00 95.56 91 LEU A CA 1
ATOM 730 C C . LEU A 1 91 ? 4.272 7.677 0.164 1.00 95.56 91 LEU A C 1
ATOM 732 O O . LEU A 1 91 ? 4.541 7.233 -0.948 1.00 95.56 91 LEU A O 1
ATOM 736 N N . ASN A 1 92 ? 3.926 8.953 0.340 1.00 96.12 92 ASN A N 1
ATOM 737 C CA . ASN A 1 92 ? 3.836 9.909 -0.768 1.00 96.12 92 ASN A CA 1
ATOM 738 C C . ASN A 1 92 ? 5.167 10.093 -1.500 1.00 96.12 92 ASN A C 1
ATOM 740 O O . ASN A 1 92 ? 5.197 10.133 -2.730 1.00 96.12 92 ASN A O 1
ATOM 744 N N . THR A 1 93 ? 6.279 10.169 -0.768 1.00 95.38 93 THR A N 1
ATOM 745 C CA . THR A 1 93 ? 7.609 10.270 -1.374 1.00 95.38 93 THR A CA 1
ATOM 746 C C . THR A 1 93 ? 7.919 9.027 -2.207 1.00 95.38 93 THR A C 1
ATOM 748 O O . THR A 1 93 ? 8.385 9.160 -3.332 1.00 95.38 93 THR A O 1
ATOM 751 N N . ARG A 1 94 ? 7.596 7.820 -1.722 1.00 95.12 94 ARG A N 1
ATOM 752 C CA . ARG A 1 94 ? 7.792 6.571 -2.487 1.00 95.12 94 ARG A CA 1
ATOM 753 C C . ARG A 1 94 ? 6.992 6.532 -3.794 1.00 95.12 94 ARG A C 1
ATOM 755 O O . ARG A 1 94 ? 7.454 5.935 -4.761 1.00 95.12 94 ARG A O 1
ATOM 762 N N . LEU A 1 95 ? 5.810 7.149 -3.831 1.00 95.00 95 LEU A N 1
ATOM 763 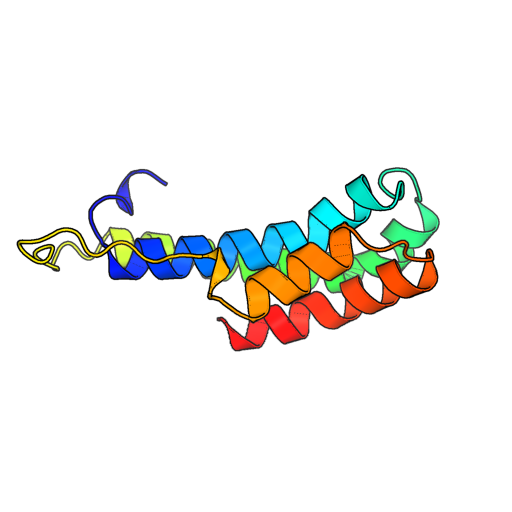C CA . LEU A 1 95 ? 4.991 7.222 -5.048 1.00 95.00 95 LEU A CA 1
ATOM 764 C C . LEU A 1 95 ? 5.481 8.269 -6.048 1.00 95.00 95 LEU A C 1
ATOM 766 O O . LEU A 1 95 ? 5.342 8.080 -7.250 1.00 95.00 95 LEU A O 1
ATOM 770 N N . THR A 1 96 ? 6.011 9.386 -5.554 1.00 94.38 96 THR A N 1
ATOM 771 C CA . THR A 1 96 ? 6.361 10.547 -6.389 1.00 94.38 96 THR A CA 1
ATOM 772 C C . THR A 1 96 ? 7.820 10.563 -6.840 1.00 94.38 96 THR A C 1
ATOM 774 O O . THR A 1 96 ? 8.162 11.309 -7.754 1.00 94.38 96 THR A O 1
ATOM 777 N N . GLN A 1 97 ? 8.681 9.739 -6.239 1.00 95.62 97 GLN A N 1
ATOM 778 C CA . GLN A 1 97 ? 10.063 9.550 -6.678 1.00 95.62 97 GLN A CA 1
ATOM 779 C C . GLN A 1 97 ? 10.165 8.434 -7.726 1.00 95.62 97 GLN A C 1
ATOM 781 O O . GLN A 1 97 ? 9.493 7.415 -7.574 1.00 95.62 97 GLN A O 1
ATOM 786 N N . PRO A 1 98 ? 11.026 8.568 -8.754 1.00 95.25 98 PRO A N 1
ATOM 787 C CA . PRO A 1 98 ? 11.274 7.486 -9.700 1.00 95.25 98 PRO A CA 1
ATOM 788 C C . PRO A 1 98 ? 11.700 6.197 -8.985 1.00 95.25 98 PRO A C 1
ATOM 790 O O . PRO A 1 98 ? 12.615 6.216 -8.163 1.00 95.25 98 PRO A O 1
ATOM 793 N N . ALA A 1 99 ? 11.064 5.076 -9.326 1.00 96.06 99 ALA A N 1
ATOM 794 C CA . ALA A 1 99 ? 11.382 3.763 -8.776 1.00 96.06 99 ALA A CA 1
ATOM 795 C C . ALA A 1 99 ? 11.612 2.746 -9.900 1.00 96.06 99 ALA A C 1
ATOM 797 O O . ALA A 1 99 ? 10.832 2.653 -10.855 1.00 96.06 99 ALA A O 1
ATOM 798 N N . ALA A 1 100 ? 12.680 1.953 -9.793 1.00 97.06 100 ALA A N 1
ATOM 799 C CA . ALA A 1 100 ? 12.884 0.837 -10.704 1.00 97.06 100 ALA A CA 1
ATOM 800 C C . ALA A 1 100 ? 11.920 -0.310 -10.363 1.00 97.06 100 ALA A C 1
ATOM 802 O O . ALA A 1 100 ? 11.375 -0.395 -9.263 1.00 97.06 100 ALA A O 1
ATOM 803 N N . ARG A 1 101 ? 11.751 -1.264 -11.287 1.00 97.12 101 ARG A N 1
ATOM 804 C CA . ARG A 1 101 ? 10.934 -2.469 -11.045 1.00 97.12 101 ARG A CA 1
ATOM 805 C C . ARG A 1 101 ? 11.340 -3.190 -9.748 1.00 97.12 101 ARG A C 1
ATOM 807 O O . ARG A 1 101 ? 10.475 -3.621 -8.995 1.00 97.12 101 ARG A O 1
ATOM 814 N N . ALA A 1 102 ? 12.644 -3.303 -9.489 1.00 97.31 102 ALA A N 1
ATOM 815 C CA . ALA A 1 102 ? 13.174 -3.946 -8.286 1.00 97.31 102 ALA A CA 1
ATOM 816 C C . ALA A 1 102 ? 12.801 -3.194 -6.995 1.00 97.31 102 ALA A C 1
ATOM 818 O O . ALA A 1 102 ? 12.540 -3.823 -5.973 1.00 97.31 102 ALA A O 1
ATOM 819 N N . ASP A 1 103 ? 12.715 -1.861 -7.039 1.00 96.94 103 ASP A N 1
ATOM 820 C CA . ASP A 1 103 ? 12.274 -1.065 -5.893 1.00 96.94 103 ASP A CA 1
ATOM 821 C C . ASP A 1 103 ? 10.799 -1.298 -5.586 1.00 96.94 103 ASP A C 1
ATOM 823 O O . ASP A 1 103 ? 10.444 -1.474 -4.424 1.00 96.94 103 ASP A O 1
ATOM 827 N N . VAL A 1 104 ? 9.953 -1.355 -6.619 1.00 97.00 104 VAL A N 1
ATOM 828 C CA . VAL A 1 104 ? 8.524 -1.664 -6.462 1.00 97.00 104 VAL A CA 1
ATOM 829 C C . VAL A 1 104 ? 8.341 -3.070 -5.886 1.00 97.00 104 VAL A C 1
ATOM 831 O O . VAL A 1 104 ? 7.575 -3.245 -4.942 1.00 97.00 104 VAL A O 1
ATOM 834 N N . ALA A 1 105 ? 9.089 -4.058 -6.390 1.00 97.62 105 ALA A N 1
ATOM 835 C CA . ALA A 1 105 ? 9.063 -5.424 -5.865 1.00 97.62 105 ALA A CA 1
ATOM 836 C C . ALA A 1 105 ? 9.453 -5.473 -4.381 1.00 97.62 105 ALA A C 1
ATOM 838 O O . ALA A 1 105 ? 8.752 -6.079 -3.570 1.00 97.62 105 ALA A O 1
ATOM 839 N N . ARG A 1 106 ? 10.544 -4.795 -4.006 1.00 97.25 106 ARG A N 1
ATOM 840 C CA . ARG A 1 106 ? 11.002 -4.693 -2.615 1.00 97.25 106 ARG A CA 1
ATOM 841 C C . ARG A 1 106 ? 9.950 -4.043 -1.718 1.00 97.25 106 ARG A C 1
ATOM 843 O O . ARG A 1 106 ? 9.612 -4.605 -0.682 1.00 97.25 106 ARG A O 1
ATOM 850 N N . GLN A 1 107 ? 9.392 -2.905 -2.131 1.00 95.75 107 GLN A N 1
ATOM 851 C CA . GLN A 1 107 ? 8.341 -2.213 -1.378 1.00 95.75 107 GLN A CA 1
ATOM 852 C C . GLN A 1 107 ? 7.111 -3.107 -1.164 1.00 95.75 107 GLN A C 1
ATOM 854 O O . GLN A 1 107 ? 6.548 -3.117 -0.072 1.00 95.75 107 GLN A O 1
ATOM 859 N N . MET A 1 108 ? 6.731 -3.898 -2.171 1.00 96.31 108 MET A N 1
ATOM 860 C CA . MET A 1 108 ? 5.614 -4.837 -2.067 1.00 96.31 108 MET A CA 1
ATOM 861 C C . MET A 1 108 ? 5.894 -5.966 -1.065 1.00 96.31 108 MET A C 1
ATOM 863 O O . MET A 1 108 ? 5.003 -6.351 -0.316 1.00 96.31 108 MET A O 1
ATOM 867 N N . HIS A 1 109 ? 7.130 -6.473 -1.004 1.00 97.38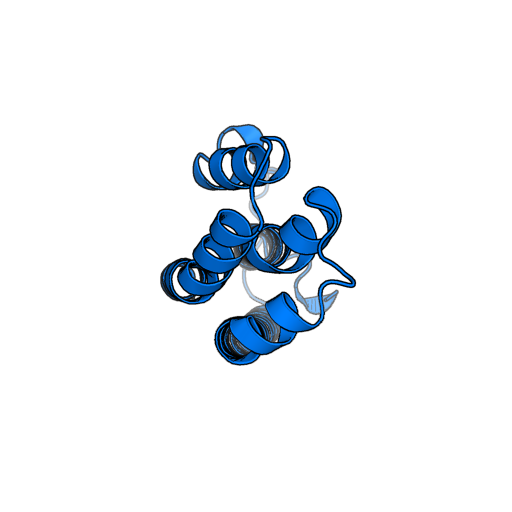 109 HIS A N 1
ATOM 868 C CA . HIS A 1 109 ? 7.533 -7.478 -0.012 1.00 97.38 109 HIS A CA 1
ATOM 869 C C . HIS A 1 109 ? 7.573 -6.924 1.421 1.00 97.38 109 HIS A C 1
ATOM 871 O O . HIS A 1 109 ? 7.303 -7.660 2.369 1.00 97.38 109 HIS A O 1
ATOM 877 N N . GLU A 1 110 ? 7.881 -5.637 1.589 1.00 96.38 110 GLU A N 1
ATOM 878 C CA . GLU A 1 110 ? 7.862 -4.953 2.890 1.00 96.38 110 GLU A CA 1
ATOM 879 C C . GLU A 1 110 ? 6.434 -4.629 3.367 1.00 96.38 110 GLU A C 1
ATOM 881 O O . GLU A 1 110 ? 6.182 -4.560 4.573 1.00 96.38 110 GLU A O 1
ATOM 886 N N . ALA A 1 111 ? 5.484 -4.436 2.444 1.00 96.38 111 ALA A N 1
ATOM 887 C CA . ALA A 1 111 ? 4.140 -3.945 2.751 1.00 96.38 111 ALA A CA 1
ATOM 888 C C . ALA A 1 111 ? 3.384 -4.765 3.823 1.00 96.38 111 ALA A C 1
ATOM 890 O O . ALA A 1 111 ? 2.836 -4.141 4.737 1.00 96.38 111 ALA A O 1
ATOM 891 N N . PRO A 1 112 ? 3.381 -6.117 3.813 1.00 97.44 112 PRO A N 1
ATOM 892 C CA . PRO A 1 112 ? 2.710 -6.896 4.853 1.00 97.44 112 PRO A CA 1
ATOM 893 C C . PRO A 1 112 ? 3.287 -6.656 6.250 1.00 97.44 112 PRO A C 1
ATOM 895 O O . PRO A 1 112 ? 2.537 -6.605 7.219 1.00 97.44 112 PRO A O 1
ATOM 898 N N . GLN A 1 113 ? 4.609 -6.484 6.360 1.00 95.56 113 GLN A N 1
ATOM 899 C CA . GLN A 1 113 ? 5.282 -6.271 7.644 1.00 95.56 113 GLN A CA 1
ATOM 900 C C . GLN A 1 113 ? 4.884 -4.925 8.237 1.00 95.56 113 GLN A C 1
ATOM 902 O O . GLN A 1 113 ? 4.541 -4.842 9.412 1.00 95.56 113 GLN A O 1
ATOM 907 N N . VAL A 1 114 ? 4.868 -3.880 7.407 1.00 92.62 114 VAL A N 1
ATOM 908 C CA . VAL A 1 114 ? 4.438 -2.553 7.848 1.00 92.62 114 VAL A CA 1
ATOM 909 C C . VAL A 1 114 ? 2.963 -2.566 8.239 1.00 92.62 114 VAL A C 1
ATOM 911 O O . VAL A 1 114 ? 2.613 -2.075 9.309 1.00 92.62 114 VAL A O 1
ATOM 914 N N . MET A 1 115 ? 2.101 -3.179 7.426 1.00 95.31 115 MET A N 1
ATOM 915 C CA . MET A 1 115 ? 0.678 -3.301 7.746 1.00 95.31 115 MET A CA 1
ATOM 916 C C . MET A 1 115 ? 0.428 -4.068 9.049 1.00 95.31 115 MET A C 1
ATOM 918 O O . MET A 1 115 ? -0.420 -3.654 9.831 1.00 95.31 115 MET A O 1
ATOM 922 N N . ALA A 1 116 ? 1.180 -5.135 9.322 1.00 94.38 116 ALA A N 1
ATOM 923 C CA . ALA A 1 116 ? 1.044 -5.903 10.557 1.00 94.38 116 ALA A CA 1
ATOM 924 C C . ALA A 1 116 ? 1.383 -5.087 11.818 1.00 94.38 116 ALA A C 1
ATOM 926 O O . ALA A 1 116 ? 0.846 -5.377 12.875 1.00 94.38 116 ALA A O 1
ATOM 927 N N . THR A 1 117 ? 2.226 -4.048 11.725 1.00 91.00 117 THR A N 1
ATOM 928 C CA . THR A 1 117 ? 2.494 -3.153 12.874 1.00 91.00 117 THR A CA 1
ATOM 929 C C . THR A 1 117 ? 1.343 -2.196 13.196 1.00 91.00 117 THR A C 1
ATOM 931 O O . THR A 1 117 ? 1.351 -1.569 14.253 1.00 91.00 117 THR A O 1
ATOM 934 N N . LEU A 1 118 ? 0.378 -2.058 12.282 1.00 84.31 118 LEU A N 1
ATOM 935 C CA . LEU A 1 118 ? -0.799 -1.195 12.422 1.00 84.31 118 LEU A CA 1
ATOM 936 C C . LEU A 1 118 ? -2.079 -1.975 12.764 1.00 84.31 118 LEU A C 1
ATOM 938 O O . LEU A 1 118 ? -3.114 -1.341 12.976 1.00 84.31 118 LEU A O 1
ATOM 942 N N . ALA A 1 119 ? -2.022 -3.311 12.734 1.00 75.81 119 ALA A N 1
ATOM 943 C CA . ALA A 1 119 ? -3.131 -4.223 13.016 1.00 75.81 119 ALA A CA 1
ATOM 944 C C . ALA A 1 119 ? -3.142 -4.624 14.495 1.00 75.81 119 ALA A C 1
ATOM 946 O O . ALA A 1 119 ? -4.257 -4.695 15.057 1.00 75.81 119 ALA A O 1
#

Sequence (119 aa):
QYALFGNAAAMSHKVVWDYTYYWSVLAPLFFHGRLADTALLAECAAPMQACAQLNQGMQDWLRAAAEQRGERLPRAPAFQDHTQIHWFRTLNTRLTQPAARADVARQMHEAPQVMATLA

pLDDT: mean 89.33, std 11.55, range [57.78, 98.25]

Secondary structure (DSSP, 8-state):
-GGGTT-HHHHHHHHHHHHHHIIIIIHHHHHTT-TT-HHHHHHTHHHHHHHHHHHHHHHHHHHHHHH-------SS-----GGG-HHHHHHHHHHHS---HHHHHHHHHHHHHHHHTT-

Foldseek 3Di:
DVLLPPPPVLVVLVVVLVLLLCLLAPLQCVLQVNVPVVVLCVLLVVLNVLSVVLVVVSVVVSVVVSVPPDDDDPPDDDDDDPVPVPVSVVSVCSSPDHDDSVRSSVSSNCSSVVSVVSD

Radius of gyration: 16.26 Å; chains: 1; bounding box: 36×34×39 Å